Protein AF-A0A3B9C117-F1 (afdb_monomer_lite)

Radius of gyration: 15.7 Å; chains: 1; bounding box: 38×22×51 Å

Foldseek 3Di:
DALVVLLVVLVVVLVVLVVVLVVLVVCQVVDPPPPDQSPCLSVVSVVLSVLSVCLSVQNLVSLVVLVVLLVVLCVLCVPPVPHSSNVRRNVSPPPVSVVVNVSCVVCVCSSNPDPPPD

pLDDT: mean 84.64, std 12.56, range [36.22, 96.75]

Sequence (118 aa):
MNPSLSRVIAGIILLFHLFITAHGFYTMFSDYQTWEQMMIHPFLQLLFTLIWSGIWMGKRVFGFAYFLVVLFEILIRVFFIKSSFGKVFGDIFFPADLIFTGLMIIMYKPLFGERSTQ

Secondary structure (DSSP, 8-state):
--HHHHHHHHHHHHHHHHHHHHHHHHHHHH-TT-TTTSTHHHHHHHHHHHHHHHHHTT-HHHHHHHHHHHHHHHHHHHHHTTSHHHHHHSSSSTTHHHHHHHHHHHHHHHHH------

Structure (mmCIF, N/CA/C/O backbone):
data_AF-A0A3B9C117-F1
#
_entry.id   AF-A0A3B9C117-F1
#
loop_
_atom_site.group_PDB
_atom_site.id
_atom_site.type_symbol
_atom_site.label_atom_id
_atom_site.label_alt_id
_atom_site.label_comp_id
_atom_site.label_asym_id
_atom_site.label_entity_id
_atom_site.label_seq_id
_atom_site.pdbx_PDB_ins_code
_atom_site.Cartn_x
_atom_site.Cartn_y
_atom_site.Cartn_z
_atom_site.occupancy
_atom_site.B_iso_or_equiv
_atom_site.auth_seq_id
_atom_site.auth_comp_id
_atom_site.auth_asym_id
_atom_site.auth_atom_id
_atom_site.pdbx_PDB_model_num
ATOM 1 N N . MET A 1 1 ? -10.028 9.088 16.269 1.00 71.62 1 MET A N 1
ATOM 2 C CA . MET A 1 1 ? -10.623 9.282 14.928 1.00 71.62 1 MET A CA 1
ATOM 3 C C . MET A 1 1 ? -11.899 8.456 14.825 1.00 71.62 1 MET A C 1
ATOM 5 O O . MET A 1 1 ? -11.926 7.372 15.397 1.00 71.62 1 MET A O 1
ATOM 9 N N . ASN A 1 2 ? -12.950 8.961 14.172 1.00 86.31 2 ASN A N 1
ATOM 10 C CA . ASN A 1 2 ? -14.214 8.229 14.006 1.00 86.31 2 ASN A CA 1
ATOM 11 C C . ASN A 1 2 ? -14.002 7.009 13.075 1.00 86.31 2 ASN A C 1
ATOM 13 O O . ASN A 1 2 ? -13.384 7.191 12.024 1.00 86.31 2 ASN A O 1
ATOM 17 N N . PRO A 1 3 ? -14.498 5.798 13.411 1.00 83.00 3 PRO A N 1
ATOM 18 C CA . PRO A 1 3 ? -14.440 4.627 12.529 1.00 83.00 3 PRO A CA 1
ATOM 19 C C . PRO A 1 3 ? -14.926 4.880 11.095 1.00 83.00 3 PRO A C 1
ATOM 21 O O . PRO A 1 3 ? -14.347 4.339 10.152 1.00 83.00 3 PRO A O 1
ATOM 24 N N . SER A 1 4 ? -15.944 5.729 10.907 1.00 87.62 4 SER A N 1
ATOM 25 C CA . SER A 1 4 ? -16.432 6.090 9.569 1.00 87.62 4 SER A CA 1
ATOM 26 C C . SER A 1 4 ? -15.370 6.830 8.755 1.00 87.62 4 SER A C 1
ATOM 28 O O . SER A 1 4 ? -15.112 6.471 7.608 1.00 87.62 4 SER A O 1
ATOM 30 N N . LEU A 1 5 ? -14.687 7.800 9.368 1.00 91.75 5 LEU A N 1
ATOM 31 C CA . LEU A 1 5 ? -13.621 8.567 8.730 1.00 91.75 5 LEU A CA 1
ATOM 32 C C . LEU A 1 5 ? -12.422 7.676 8.381 1.00 91.75 5 LEU A C 1
ATOM 34 O O . LEU A 1 5 ? -11.881 7.788 7.286 1.00 91.75 5 LEU A O 1
ATOM 38 N N . SER A 1 6 ? -12.044 6.744 9.262 1.00 92.62 6 SER A N 1
ATOM 39 C CA . SER A 1 6 ? -10.952 5.799 8.986 1.00 92.62 6 SER A CA 1
ATOM 40 C C . SER A 1 6 ? -11.243 4.908 7.782 1.00 92.62 6 SER A C 1
ATOM 42 O O . SER A 1 6 ? -10.359 4.673 6.964 1.00 92.62 6 SER A O 1
ATOM 44 N N . ARG A 1 7 ? -12.490 4.437 7.640 1.00 91.94 7 ARG A N 1
ATOM 45 C CA . ARG A 1 7 ? -12.911 3.652 6.471 1.00 91.94 7 ARG A CA 1
ATOM 46 C C . ARG A 1 7 ? -12.917 4.475 5.189 1.00 91.94 7 ARG A C 1
ATOM 48 O O . ARG A 1 7 ? -12.538 3.948 4.148 1.00 91.94 7 ARG A O 1
ATOM 55 N N . VAL A 1 8 ? -13.309 5.749 5.260 1.00 95.44 8 VAL A N 1
ATOM 56 C CA . VAL A 1 8 ? -13.237 6.667 4.112 1.00 95.44 8 VAL A CA 1
ATOM 57 C C . VAL A 1 8 ? -11.787 6.866 3.680 1.00 95.44 8 VAL A C 1
ATOM 59 O O . VAL A 1 8 ? -11.486 6.696 2.505 1.00 95.44 8 VAL A O 1
ATOM 62 N N . ILE A 1 9 ? -10.873 7.137 4.617 1.00 95.19 9 ILE A N 1
ATOM 63 C CA . ILE A 1 9 ? -9.446 7.305 4.305 1.00 95.19 9 ILE A CA 1
ATOM 64 C C . ILE A 1 9 ? -8.861 6.014 3.719 1.00 95.19 9 ILE A C 1
ATOM 66 O O . ILE A 1 9 ? -8.222 6.063 2.672 1.00 95.19 9 ILE A O 1
ATOM 70 N N . ALA A 1 10 ? -9.126 4.852 4.327 1.00 94.44 10 ALA A N 1
ATOM 71 C CA . ALA A 1 10 ? -8.694 3.566 3.775 1.00 94.44 10 ALA A CA 1
ATOM 72 C C . ALA A 1 10 ? -9.275 3.312 2.371 1.00 94.44 10 ALA A C 1
ATOM 74 O O . ALA A 1 10 ? -8.586 2.774 1.510 1.00 94.44 10 ALA A O 1
ATOM 75 N N . GLY A 1 11 ? -10.517 3.739 2.120 1.00 95.94 11 GLY A N 1
ATOM 76 C CA . GLY A 1 11 ? -11.149 3.670 0.803 1.00 95.94 11 GLY A CA 1
ATOM 77 C C . GLY A 1 11 ? -10.472 4.571 -0.231 1.00 95.94 11 GLY A C 1
ATOM 78 O O . GLY A 1 11 ? -10.249 4.139 -1.356 1.00 95.94 11 GLY A O 1
ATOM 79 N N . ILE A 1 12 ? -10.081 5.789 0.148 1.00 96.75 12 ILE A N 1
ATOM 80 C CA . ILE A 1 12 ? -9.324 6.704 -0.722 1.00 96.75 12 ILE A CA 1
ATOM 81 C C . ILE A 1 12 ? -7.957 6.102 -1.073 1.00 96.75 12 ILE A C 1
ATOM 83 O O . ILE A 1 12 ? -7.567 6.112 -2.239 1.00 96.75 12 ILE A O 1
ATOM 87 N N . ILE A 1 13 ? -7.254 5.526 -0.094 1.00 95.94 13 ILE A N 1
ATOM 88 C CA . ILE A 1 13 ? -5.968 4.853 -0.332 1.00 95.94 13 ILE A CA 1
ATOM 89 C C . ILE A 1 13 ? -6.156 3.645 -1.261 1.00 95.94 13 ILE A C 1
ATOM 91 O O . ILE A 1 13 ? -5.364 3.446 -2.180 1.00 95.94 13 ILE A O 1
ATOM 95 N N . LEU A 1 14 ? -7.223 2.864 -1.080 1.00 96.38 14 LEU A N 1
ATOM 96 C CA . LEU A 1 14 ? -7.546 1.754 -1.976 1.00 96.38 14 LEU A CA 1
ATOM 97 C C . LEU A 1 14 ? -7.841 2.231 -3.407 1.00 96.38 14 LEU A C 1
ATOM 99 O O . LEU A 1 14 ? -7.367 1.617 -4.358 1.00 96.38 14 LEU A O 1
ATOM 103 N N . LEU A 1 15 ? -8.578 3.332 -3.580 1.00 96.75 15 LEU A N 1
ATOM 104 C CA . LEU A 1 15 ? -8.835 3.914 -4.902 1.00 96.75 15 LEU A CA 1
ATOM 105 C C . LEU A 1 15 ? -7.546 4.388 -5.579 1.00 96.75 15 LEU A C 1
ATOM 107 O O . LEU A 1 15 ? -7.379 4.171 -6.777 1.00 96.75 15 LEU A O 1
ATOM 111 N N . PHE A 1 16 ? -6.616 4.970 -4.819 1.00 95.00 16 PHE A N 1
ATOM 112 C CA . PHE A 1 16 ? -5.282 5.298 -5.322 1.00 95.00 16 PHE A CA 1
ATOM 113 C C . PHE A 1 16 ? -4.554 4.046 -5.840 1.00 95.00 16 PHE A C 1
ATOM 115 O O . PHE A 1 16 ? -4.062 4.043 -6.967 1.00 95.00 16 PHE A O 1
ATOM 122 N N . HIS A 1 17 ? -4.549 2.956 -5.067 1.00 94.88 17 HIS A N 1
ATOM 123 C CA . HIS A 1 17 ? -3.923 1.694 -5.476 1.00 94.88 17 HIS A CA 1
ATOM 124 C C . HIS A 1 17 ? -4.583 1.085 -6.718 1.00 94.88 17 HIS A C 1
ATOM 126 O O . HIS A 1 17 ? -3.883 0.634 -7.625 1.00 94.88 17 HIS A O 1
ATOM 132 N N . LEU A 1 18 ? -5.917 1.121 -6.797 1.00 95.25 18 LEU A N 1
ATOM 133 C CA . LEU A 1 18 ? -6.671 0.672 -7.969 1.00 95.25 18 LEU A CA 1
ATOM 134 C C . LE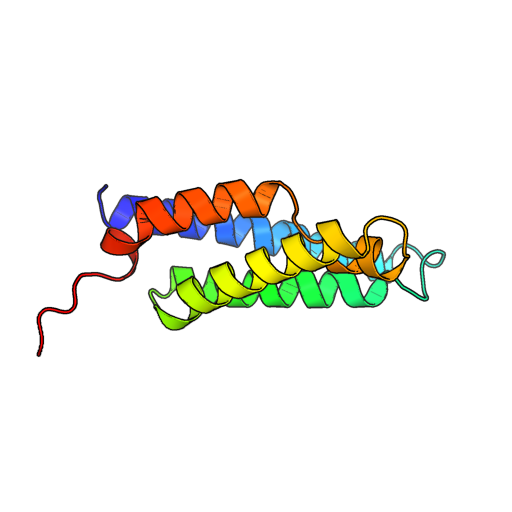U A 1 18 ? -6.298 1.476 -9.216 1.00 95.25 18 LEU A C 1
ATOM 136 O O . LEU A 1 18 ? -6.055 0.883 -10.265 1.00 95.25 18 LEU A O 1
ATOM 140 N N . PHE A 1 19 ? -6.218 2.804 -9.099 1.00 94.69 19 PHE A N 1
ATOM 141 C CA . PHE A 1 19 ? -5.837 3.678 -10.205 1.00 94.69 19 PHE A CA 1
ATOM 142 C C . PHE A 1 19 ? -4.423 3.372 -10.707 1.00 94.69 19 PHE A C 1
ATOM 144 O O . PHE A 1 19 ? -4.235 3.149 -11.902 1.00 94.69 19 PHE A O 1
ATOM 151 N N . ILE A 1 20 ? -3.440 3.304 -9.804 1.00 91.19 20 ILE A N 1
ATOM 152 C CA . ILE A 1 20 ? -2.048 3.032 -10.183 1.00 91.19 20 ILE A CA 1
ATOM 153 C C . ILE A 1 20 ? -1.891 1.625 -10.761 1.00 91.19 20 ILE A C 1
ATOM 155 O O . ILE A 1 20 ? -1.208 1.462 -11.766 1.00 91.19 20 ILE A O 1
ATOM 159 N N . THR A 1 21 ? -2.558 0.624 -10.186 1.00 92.56 21 THR A N 1
ATOM 160 C CA . THR A 1 21 ? -2.527 -0.750 -10.707 1.00 92.56 21 THR A CA 1
ATOM 161 C C . THR A 1 21 ? -3.135 -0.822 -12.104 1.00 92.56 21 THR A C 1
ATOM 163 O O . THR A 1 21 ? -2.533 -1.401 -13.005 1.00 92.56 21 THR A O 1
ATOM 166 N N . ALA A 1 22 ? -4.299 -0.201 -12.322 1.00 91.62 22 ALA A N 1
ATOM 167 C CA . ALA A 1 22 ? -4.929 -0.149 -13.640 1.00 91.62 22 ALA A CA 1
ATOM 168 C C . ALA A 1 22 ? -4.034 0.560 -14.666 1.00 91.62 22 ALA A C 1
ATOM 170 O O . ALA A 1 22 ? -3.865 0.067 -15.781 1.00 91.62 22 ALA A O 1
ATOM 171 N N . HIS A 1 23 ? -3.415 1.675 -14.272 1.00 89.69 23 HIS A N 1
ATOM 172 C CA . HIS A 1 23 ? -2.447 2.381 -15.102 1.00 89.69 23 HIS A CA 1
ATOM 173 C C . HIS A 1 23 ? -1.223 1.509 -15.424 1.00 89.69 23 HIS A C 1
ATOM 175 O O . HIS A 1 23 ? -0.815 1.446 -16.578 1.00 89.69 23 HIS A O 1
ATOM 181 N N . GLY A 1 24 ? -0.674 0.786 -14.442 1.00 87.00 24 GLY A N 1
ATOM 182 C CA . GLY A 1 24 ? 0.456 -0.125 -14.638 1.00 87.00 24 GLY A CA 1
ATOM 183 C C . GLY A 1 24 ? 0.145 -1.272 -15.601 1.00 87.00 24 GLY A C 1
ATOM 184 O O . GLY 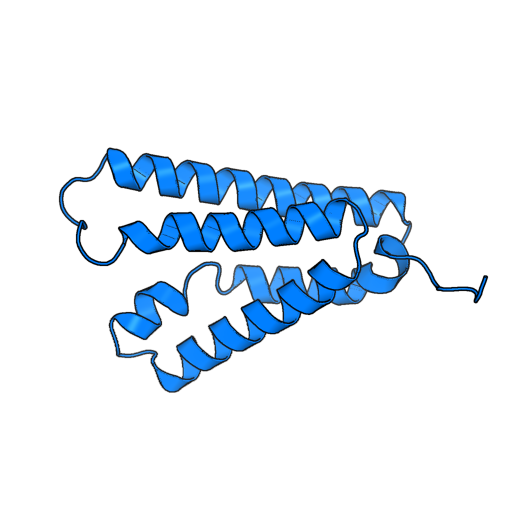A 1 24 ? 0.962 -1.603 -16.457 1.00 87.00 24 GLY A O 1
ATOM 185 N N . PHE A 1 25 ? -1.053 -1.859 -15.520 1.00 88.19 25 PHE A N 1
ATOM 186 C CA . PHE A 1 25 ? -1.485 -2.854 -16.506 1.00 88.19 25 PHE A CA 1
ATOM 187 C C . PHE A 1 25 ? -1.684 -2.242 -17.894 1.00 88.19 25 PHE A C 1
ATOM 189 O O . PHE A 1 25 ? -1.298 -2.862 -18.878 1.00 88.19 25 PHE A O 1
ATOM 196 N N . TYR A 1 26 ? -2.247 -1.034 -17.993 1.00 87.50 26 TYR A N 1
ATOM 197 C CA . TYR A 1 26 ? -2.400 -0.342 -19.274 1.00 87.50 26 TYR A CA 1
ATOM 198 C C . TYR A 1 26 ? -1.045 -0.120 -19.961 1.00 87.50 26 TYR A C 1
ATOM 200 O O . TYR A 1 26 ? -0.883 -0.492 -21.123 1.00 87.50 26 TYR A O 1
ATOM 208 N N . THR A 1 27 ? -0.052 0.397 -19.229 1.00 83.94 27 THR A N 1
ATOM 209 C CA . THR A 1 27 ? 1.285 0.650 -19.785 1.00 83.94 27 THR A CA 1
ATOM 210 C C . THR A 1 27 ? 2.020 -0.631 -20.168 1.00 83.94 27 THR A C 1
ATOM 212 O O . THR A 1 27 ? 2.765 -0.633 -21.146 1.00 83.94 27 THR A O 1
ATOM 215 N N . MET A 1 28 ? 1.762 -1.743 -19.467 1.00 81.00 28 MET A N 1
ATOM 216 C CA . MET A 1 28 ? 2.312 -3.060 -19.813 1.00 81.00 28 MET A CA 1
ATOM 217 C C . MET A 1 28 ? 1.925 -3.515 -21.228 1.00 81.00 28 MET A C 1
ATOM 219 O O . MET A 1 28 ? 2.709 -4.197 -21.885 1.00 81.00 28 MET A O 1
ATOM 223 N N . PHE A 1 29 ? 0.726 -3.159 -21.699 1.00 77.62 29 PHE A N 1
ATOM 224 C CA . PHE A 1 29 ? 0.241 -3.541 -23.028 1.00 77.62 29 PHE A CA 1
ATOM 225 C C . PHE A 1 29 ? 0.446 -2.457 -24.093 1.00 77.62 29 PHE A C 1
ATOM 227 O O . PHE A 1 29 ? 0.384 -2.775 -25.280 1.00 77.62 29 PHE A O 1
ATOM 234 N N . SER A 1 30 ? 0.680 -1.198 -23.705 1.00 76.69 30 SER A N 1
ATOM 235 C CA . SER A 1 30 ? 0.849 -0.091 -24.654 1.00 76.69 30 SER A CA 1
ATOM 236 C C . SER A 1 30 ? 2.301 0.158 -25.082 1.00 76.69 30 SER A C 1
ATOM 238 O O . SER A 1 30 ? 2.502 0.615 -26.204 1.00 76.69 30 SER A O 1
ATOM 240 N N . ASP A 1 31 ? 3.302 -0.151 -24.244 1.00 66.81 31 ASP A N 1
ATOM 241 C CA . ASP A 1 31 ? 4.727 0.076 -24.547 1.00 66.81 31 ASP A CA 1
ATOM 242 C C . ASP A 1 31 ? 5.505 -1.241 -24.748 1.00 66.81 31 ASP A C 1
ATOM 244 O O . ASP A 1 31 ? 5.795 -1.983 -23.811 1.00 66.81 31 ASP A O 1
ATOM 248 N N . TYR A 1 32 ? 5.900 -1.528 -25.995 1.00 57.09 32 TYR A N 1
ATOM 249 C CA . TYR A 1 32 ? 6.586 -2.775 -26.381 1.00 57.09 32 TYR A CA 1
ATOM 250 C C . TYR A 1 32 ? 8.084 -2.824 -25.993 1.00 57.09 32 TYR A C 1
ATOM 252 O O . TYR A 1 32 ? 8.735 -3.856 -26.118 1.00 57.09 32 TYR A O 1
ATOM 260 N N . GLN A 1 33 ? 8.678 -1.718 -25.529 1.00 57.56 33 GLN A N 1
ATOM 261 C CA . GLN A 1 33 ? 10.143 -1.577 -25.450 1.00 57.56 33 GLN A CA 1
ATOM 262 C C . GLN A 1 33 ? 10.777 -1.951 -24.089 1.00 57.56 33 GLN A C 1
ATOM 264 O O . GLN A 1 33 ? 11.998 -2.047 -23.998 1.00 57.56 33 GLN A O 1
ATOM 269 N N . THR A 1 34 ? 9.991 -2.205 -23.034 1.00 56.38 34 THR A N 1
ATOM 270 C CA . THR A 1 34 ? 10.455 -2.440 -21.638 1.00 56.38 34 THR A CA 1
ATOM 271 C C . THR A 1 34 ? 10.256 -3.882 -21.127 1.00 56.38 34 THR A C 1
ATOM 273 O O . THR A 1 34 ? 10.239 -4.143 -19.920 1.00 56.38 34 THR A O 1
ATOM 276 N N . TRP A 1 35 ? 10.134 -4.836 -22.053 1.00 56.50 35 TRP A N 1
ATOM 277 C CA . TRP A 1 35 ? 9.513 -6.155 -21.865 1.00 56.50 35 TRP A CA 1
ATOM 278 C C . TRP A 1 35 ? 10.084 -7.098 -20.791 1.00 56.50 35 TRP A C 1
ATOM 280 O O . TRP A 1 35 ? 9.319 -7.881 -20.239 1.00 56.50 35 TRP A O 1
ATOM 290 N N . GLU A 1 36 ? 11.368 -7.064 -20.433 1.00 61.28 36 GLU A N 1
ATOM 291 C CA . GLU A 1 36 ? 11.923 -8.183 -19.643 1.00 61.28 36 GLU A CA 1
ATOM 292 C C . GLU A 1 36 ? 11.857 -8.022 -18.114 1.00 61.28 36 GLU A C 1
ATOM 294 O O . GLU A 1 36 ? 11.905 -9.018 -17.397 1.00 61.28 36 GLU A O 1
ATOM 299 N N . GLN A 1 37 ? 11.726 -6.802 -17.579 1.00 58.41 37 GLN A N 1
ATOM 300 C CA . GLN A 1 37 ? 11.776 -6.576 -16.118 1.00 58.41 37 GLN A CA 1
ATOM 301 C C . GLN A 1 37 ? 10.594 -5.781 -15.557 1.00 58.41 37 GLN A C 1
ATOM 303 O O . GLN A 1 37 ? 10.318 -5.874 -14.364 1.00 58.41 37 GLN A O 1
ATOM 308 N N . MET A 1 38 ? 9.853 -5.041 -16.389 1.00 65.00 38 MET A N 1
ATOM 309 C CA . MET A 1 38 ? 8.741 -4.208 -15.912 1.00 65.00 38 MET A CA 1
ATOM 310 C C . MET A 1 38 ? 7.395 -4.939 -15.866 1.00 65.00 38 MET A C 1
ATOM 312 O O . MET A 1 38 ? 6.491 -4.474 -15.180 1.00 65.00 38 MET A O 1
ATOM 316 N N . MET A 1 39 ? 7.252 -6.105 -16.509 1.00 73.69 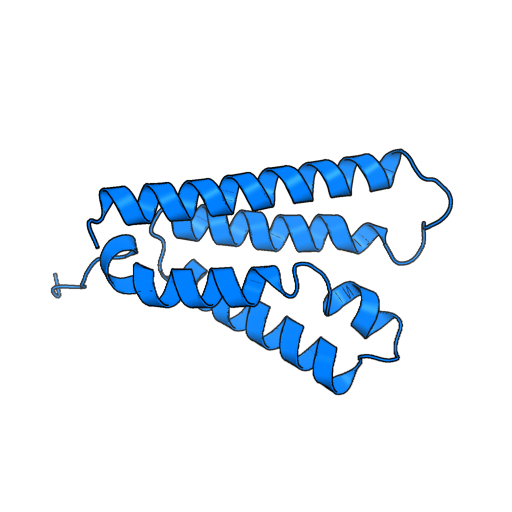39 MET A N 1
ATOM 317 C CA . MET A 1 39 ? 5.977 -6.841 -16.508 1.00 73.69 39 MET A CA 1
ATOM 318 C C . MET A 1 39 ? 5.578 -7.364 -15.128 1.00 73.69 39 MET A C 1
ATOM 320 O O . MET A 1 39 ? 4.393 -7.536 -14.878 1.00 73.69 39 MET A O 1
ATOM 324 N N . ILE A 1 40 ? 6.529 -7.607 -14.219 1.00 81.06 40 ILE A N 1
ATOM 325 C CA . ILE A 1 40 ? 6.204 -8.055 -12.856 1.00 81.06 40 ILE A CA 1
ATOM 326 C C . ILE A 1 40 ? 5.643 -6.919 -11.990 1.00 81.06 40 ILE A C 1
ATOM 328 O O . ILE A 1 40 ? 4.913 -7.168 -11.032 1.00 81.06 40 ILE A O 1
ATOM 332 N N . HIS A 1 41 ? 5.933 -5.667 -12.346 1.00 83.31 41 HIS A N 1
ATOM 333 C CA . HIS A 1 41 ? 5.607 -4.501 -11.535 1.00 83.31 41 HIS A CA 1
ATOM 334 C C . HIS A 1 41 ? 4.088 -4.297 -11.350 1.00 83.31 41 HIS A C 1
ATOM 336 O O . HIS A 1 41 ? 3.659 -4.151 -10.205 1.00 83.31 41 HIS A O 1
ATOM 342 N N . PRO A 1 42 ? 3.231 -4.391 -12.390 1.00 87.25 42 PRO A N 1
ATOM 343 C CA . PRO A 1 42 ? 1.775 -4.329 -12.221 1.00 87.25 42 PRO A CA 1
ATOM 344 C C . PRO A 1 42 ? 1.200 -5.448 -11.342 1.00 87.25 42 PRO A C 1
ATOM 346 O O . PRO A 1 42 ? 0.238 -5.228 -10.609 1.00 87.25 42 PRO A O 1
ATOM 349 N N . PHE A 1 43 ? 1.796 -6.647 -11.355 1.00 88.56 43 PHE A N 1
ATOM 350 C CA . PHE A 1 43 ? 1.366 -7.740 -10.473 1.00 88.56 43 PHE A CA 1
ATOM 351 C C . PHE A 1 43 ? 1.727 -7.472 -9.012 1.00 88.56 43 PHE A C 1
ATOM 353 O O . PHE A 1 43 ? 0.939 -7.775 -8.115 1.00 88.56 43 PHE A O 1
ATOM 360 N N . LEU A 1 44 ? 2.890 -6.866 -8.762 1.00 88.69 44 LEU A N 1
ATOM 361 C CA . LEU A 1 44 ? 3.240 -6.390 -7.428 1.00 88.69 44 LEU A CA 1
ATOM 362 C C . LEU A 1 44 ? 2.279 -5.278 -6.995 1.00 88.69 44 LEU A C 1
ATOM 364 O O . LEU A 1 44 ? 1.752 -5.332 -5.889 1.00 88.69 44 LEU A O 1
ATOM 368 N N . GLN A 1 45 ? 1.937 -4.340 -7.881 1.00 90.88 45 GLN A N 1
ATOM 369 C CA . GLN A 1 45 ? 0.947 -3.303 -7.575 1.00 90.88 45 GLN A CA 1
ATOM 370 C C . GLN A 1 45 ? -0.435 -3.883 -7.230 1.00 90.88 45 GLN A C 1
ATOM 372 O O . GLN A 1 45 ? -1.099 -3.449 -6.281 1.00 90.88 45 GLN A O 1
ATOM 377 N N . LEU A 1 46 ? -0.841 -4.934 -7.945 1.00 92.94 46 LEU A N 1
ATOM 378 C CA . LEU A 1 46 ? -2.059 -5.679 -7.653 1.00 92.94 46 LEU A CA 1
ATOM 379 C C . LEU A 1 46 ? -2.017 -6.332 -6.267 1.00 92.94 46 LEU A C 1
ATOM 381 O O . LEU A 1 46 ? -3.016 -6.280 -5.551 1.00 92.94 46 LEU A O 1
ATOM 385 N N . LEU A 1 47 ? -0.882 -6.902 -5.851 1.00 93.06 47 LEU A N 1
ATOM 386 C CA . LEU A 1 47 ? -0.728 -7.473 -4.509 1.00 93.06 47 LEU A CA 1
ATOM 387 C C . LEU A 1 47 ? -0.999 -6.424 -3.422 1.00 93.06 47 LEU A C 1
ATOM 389 O O . LEU A 1 47 ? -1.792 -6.670 -2.512 1.00 93.06 47 LEU A O 1
ATOM 393 N N . PHE A 1 48 ? -0.404 -5.239 -3.542 1.00 93.25 48 PHE A N 1
ATOM 394 C CA . PHE A 1 48 ? -0.648 -4.122 -2.625 1.00 93.25 48 PHE A CA 1
ATOM 395 C C . PHE A 1 48 ? -2.117 -3.678 -2.631 1.00 93.25 48 PHE A C 1
ATOM 397 O O . PHE A 1 48 ? -2.707 -3.449 -1.574 1.00 93.25 48 PHE A O 1
ATOM 404 N N . THR A 1 49 ? -2.745 -3.640 -3.807 1.00 95.06 49 THR A N 1
ATOM 405 C CA . THR A 1 49 ? -4.177 -3.340 -3.950 1.00 95.06 49 THR A CA 1
ATOM 406 C C . THR A 1 49 ? -5.053 -4.359 -3.223 1.00 95.06 49 THR A C 1
ATOM 408 O O . THR A 1 49 ? -5.981 -3.985 -2.504 1.00 95.06 49 THR A O 1
ATOM 411 N N . LEU A 1 50 ? -4.754 -5.654 -3.359 1.00 95.88 50 LEU A N 1
ATOM 412 C CA . LEU A 1 50 ? -5.469 -6.724 -2.659 1.00 95.88 50 LEU A CA 1
ATOM 413 C C . LEU A 1 50 ? -5.288 -6.623 -1.143 1.00 95.88 50 LEU A C 1
ATOM 415 O O . LEU A 1 50 ? -6.243 -6.827 -0.389 1.00 95.88 50 LEU A O 1
ATOM 419 N N . ILE A 1 51 ? -4.088 -6.259 -0.690 1.00 95.81 51 ILE A N 1
ATOM 420 C CA . ILE A 1 51 ? -3.822 -6.022 0.726 1.00 95.81 51 ILE A CA 1
ATOM 421 C C . ILE A 1 51 ? -4.679 -4.865 1.251 1.00 95.81 51 ILE A C 1
ATOM 423 O O . ILE A 1 51 ? -5.373 -5.022 2.260 1.00 95.81 51 ILE A O 1
ATOM 427 N N . TRP A 1 52 ? -4.718 -3.737 0.540 1.00 95.44 52 TRP A N 1
ATOM 428 C CA . TRP A 1 52 ? -5.563 -2.600 0.907 1.00 95.44 52 TRP A CA 1
ATOM 429 C C . TRP A 1 52 ? -7.058 -2.906 0.839 1.00 95.44 52 TRP A C 1
ATOM 431 O O . TRP A 1 52 ? -7.815 -2.423 1.682 1.00 95.44 52 TRP A O 1
ATOM 441 N N . SER A 1 53 ? -7.490 -3.765 -0.085 1.00 96.31 53 SER A N 1
ATOM 442 C CA . SER A 1 53 ? -8.864 -4.274 -0.116 1.00 96.31 53 SER A CA 1
ATOM 443 C C . SER A 1 53 ? -9.196 -5.023 1.179 1.00 96.31 53 SER A C 1
ATOM 445 O O . SER A 1 53 ? -10.205 -4.738 1.827 1.00 96.31 53 SER A O 1
ATOM 447 N N . GLY A 1 54 ? -8.299 -5.901 1.638 1.00 94.50 54 GLY A N 1
ATOM 448 C CA . GLY A 1 54 ? -8.437 -6.590 2.920 1.00 94.50 54 GLY A CA 1
ATOM 449 C C . GLY A 1 54 ? -8.462 -5.645 4.129 1.00 94.50 54 GLY A C 1
ATOM 450 O O . GLY A 1 54 ? -9.276 -5.836 5.038 1.00 94.50 54 GLY A O 1
ATOM 451 N N . ILE A 1 55 ? -7.626 -4.600 4.127 1.00 94.62 55 ILE A N 1
ATOM 452 C CA . ILE A 1 55 ? -7.628 -3.549 5.161 1.00 94.62 55 ILE A CA 1
ATOM 453 C C . ILE A 1 55 ? -8.970 -2.813 5.179 1.00 94.62 55 ILE A C 1
ATOM 455 O O . ILE A 1 55 ? -9.562 -2.649 6.246 1.00 94.62 55 ILE A O 1
ATOM 459 N N . TRP A 1 56 ? -9.478 -2.411 4.012 1.00 94.94 56 TRP A N 1
ATOM 460 C CA . TRP A 1 56 ? -10.759 -1.717 3.885 1.00 94.94 56 TR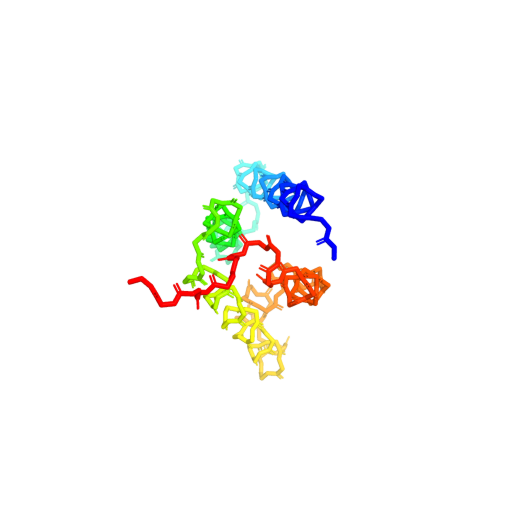P A CA 1
ATOM 461 C C . TRP A 1 56 ? -11.938 -2.582 4.358 1.00 94.94 56 TRP A C 1
ATOM 463 O O . TRP A 1 56 ? -12.832 -2.086 5.045 1.00 94.94 56 TRP A O 1
ATOM 473 N N . MET A 1 57 ? -11.892 -3.895 4.103 1.00 92.62 57 MET A N 1
ATOM 474 C CA . MET A 1 57 ? -12.842 -4.876 4.652 1.00 92.62 57 MET A CA 1
ATOM 475 C C . MET A 1 57 ? -12.694 -5.109 6.170 1.00 92.62 57 MET A C 1
ATOM 477 O O . MET A 1 57 ? -13.433 -5.910 6.742 1.00 92.62 57 MET A O 1
ATOM 481 N N . GLY A 1 58 ? -11.744 -4.450 6.841 1.00 89.06 58 GLY A N 1
ATOM 482 C CA . GLY A 1 58 ? -11.535 -4.556 8.286 1.00 89.06 58 GLY A CA 1
ATOM 483 C C . GLY A 1 58 ? -10.815 -5.834 8.726 1.00 89.06 58 GLY A C 1
ATOM 484 O O . GLY A 1 58 ? -10.902 -6.225 9.892 1.00 89.06 58 GLY A O 1
ATOM 485 N N . LYS A 1 59 ? -10.088 -6.512 7.830 1.00 91.12 59 LYS A N 1
ATOM 486 C CA . LYS A 1 59 ? -9.345 -7.733 8.170 1.00 91.12 59 LYS A CA 1
ATOM 487 C C . LYS A 1 59 ? -7.937 -7.391 8.673 1.00 91.12 59 LYS A C 1
ATOM 489 O O . LYS A 1 59 ? -7.052 -7.050 7.894 1.00 91.12 59 LYS A O 1
ATOM 494 N N . ARG A 1 60 ? -7.702 -7.569 9.979 1.00 89.81 60 ARG A N 1
ATOM 495 C CA . ARG A 1 60 ? -6.428 -7.247 10.670 1.00 89.81 60 ARG A CA 1
ATOM 496 C C . ARG A 1 60 ? -5.184 -7.872 10.046 1.00 89.81 60 ARG A C 1
ATOM 498 O O . ARG A 1 60 ? -4.146 -7.222 9.986 1.00 89.81 60 ARG A O 1
ATOM 505 N N . VAL A 1 61 ? -5.297 -9.118 9.578 1.00 92.50 61 VAL A N 1
ATOM 506 C CA . VAL A 1 61 ? -4.185 -9.858 8.955 1.00 92.50 61 VAL A CA 1
ATOM 507 C C . VAL A 1 61 ? -3.566 -9.054 7.813 1.00 92.50 61 VAL A C 1
ATOM 509 O O . VAL A 1 61 ? -2.350 -9.042 7.669 1.00 92.50 61 VAL A O 1
ATOM 512 N N . PHE A 1 62 ? -4.380 -8.312 7.061 1.00 93.69 62 PHE A N 1
ATOM 513 C CA . PHE A 1 62 ? -3.898 -7.497 5.953 1.00 93.69 62 PHE A CA 1
ATOM 514 C C . PHE A 1 62 ? -3.194 -6.216 6.403 1.00 93.69 62 PHE A C 1
ATOM 516 O O . PHE A 1 62 ? -2.262 -5.793 5.736 1.00 93.69 62 PHE A O 1
ATOM 523 N N . GLY A 1 63 ? -3.555 -5.636 7.553 1.00 92.19 63 GLY A N 1
ATOM 524 C CA . GLY A 1 63 ? -2.795 -4.520 8.129 1.00 92.19 63 GLY A CA 1
ATOM 525 C C . GLY A 1 63 ? -1.372 -4.938 8.514 1.00 92.19 63 GLY A C 1
ATOM 526 O O . GLY A 1 63 ? -0.411 -4.232 8.219 1.00 92.19 63 GLY A O 1
ATOM 527 N N . PHE A 1 64 ? -1.229 -6.128 9.106 1.00 92.88 64 PHE A N 1
ATOM 528 C CA . PHE A 1 64 ? 0.085 -6.700 9.411 1.00 92.88 64 PHE A CA 1
ATOM 529 C C . PHE A 1 64 ? 0.848 -7.107 8.144 1.00 92.88 64 PHE A C 1
ATOM 531 O O . PHE A 1 64 ? 2.032 -6.803 8.019 1.00 92.88 64 PHE A O 1
ATOM 538 N N . ALA A 1 65 ? 0.169 -7.741 7.183 1.00 94.25 65 ALA A N 1
ATOM 539 C CA . ALA A 1 65 ? 0.768 -8.096 5.900 1.00 94.25 65 ALA A CA 1
ATOM 540 C C . ALA A 1 65 ? 1.294 -6.857 5.163 1.00 94.25 65 ALA A C 1
ATOM 542 O O . ALA A 1 65 ? 2.422 -6.877 4.689 1.00 94.25 65 ALA A O 1
ATOM 543 N N . TYR A 1 66 ? 0.522 -5.766 5.132 1.00 94.38 66 TYR A N 1
ATOM 544 C CA . TYR A 1 66 ? 0.945 -4.504 4.529 1.00 94.38 66 TYR A CA 1
ATOM 545 C C . TYR A 1 66 ? 2.224 -3.968 5.167 1.00 94.38 66 TYR A C 1
ATOM 547 O O . TYR A 1 66 ? 3.189 -3.684 4.468 1.00 94.38 66 TYR A O 1
ATOM 555 N N . PHE A 1 67 ? 2.261 -3.911 6.501 1.00 93.25 67 PHE A N 1
ATOM 556 C CA . PHE A 1 67 ? 3.445 -3.470 7.231 1.00 93.25 67 PHE A CA 1
ATOM 557 C C . PHE A 1 67 ? 4.688 -4.307 6.887 1.00 93.25 67 PHE A C 1
ATOM 559 O O . PHE A 1 67 ? 5.752 -3.748 6.635 1.00 93.25 67 PHE A O 1
ATOM 566 N N . LEU A 1 68 ? 4.557 -5.637 6.830 1.00 93.75 68 LEU A N 1
ATOM 567 C CA . LEU A 1 68 ? 5.664 -6.518 6.453 1.00 93.75 68 LEU A CA 1
ATOM 568 C C . LEU A 1 68 ? 6.129 -6.307 5.012 1.00 93.75 68 LEU A C 1
ATOM 570 O O . LEU A 1 68 ? 7.332 -6.298 4.761 1.00 93.75 68 LEU A O 1
ATOM 574 N N . VAL A 1 69 ? 5.197 -6.143 4.074 1.00 91.44 69 VAL A N 1
ATOM 575 C CA . VAL A 1 69 ? 5.528 -5.925 2.663 1.00 91.44 69 VAL A CA 1
ATOM 576 C C . VAL A 1 69 ? 6.250 -4.586 2.480 1.00 91.44 69 VAL A C 1
ATOM 578 O O . VAL A 1 69 ? 7.269 -4.550 1.798 1.00 91.44 69 VAL A O 1
ATOM 581 N N . VAL A 1 70 ? 5.810 -3.520 3.152 1.00 91.50 70 VAL A N 1
ATOM 582 C CA . VAL A 1 70 ? 6.489 -2.212 3.113 1.00 91.50 70 VAL A CA 1
ATOM 583 C C . VAL A 1 70 ? 7.873 -2.280 3.763 1.00 91.50 70 VAL A C 1
ATOM 585 O O . VAL A 1 70 ? 8.839 -1.742 3.228 1.00 91.50 70 VAL A O 1
ATOM 588 N N . LEU A 1 71 ? 8.024 -2.988 4.888 1.00 91.06 71 LEU A N 1
ATOM 589 C CA . LEU A 1 71 ? 9.350 -3.234 5.466 1.00 91.06 71 LEU A CA 1
ATOM 590 C C . LEU A 1 71 ? 10.264 -3.981 4.492 1.00 91.06 71 LEU A C 1
ATOM 592 O O . LEU A 1 71 ? 11.439 -3.642 4.369 1.00 91.06 71 LEU A O 1
ATOM 596 N N . PHE A 1 72 ? 9.736 -4.985 3.798 1.00 89.69 72 PHE A N 1
ATOM 597 C CA . PHE A 1 72 ? 10.487 -5.736 2.804 1.00 89.69 72 PHE A CA 1
ATOM 598 C C . PHE A 1 72 ? 10.899 -4.862 1.611 1.00 89.69 72 PHE A C 1
ATOM 600 O O . PHE A 1 72 ? 12.061 -4.914 1.212 1.00 89.69 72 PHE A O 1
ATOM 607 N N . GLU A 1 73 ? 10.004 -4.007 1.106 1.00 88.62 73 GLU A N 1
ATOM 608 C CA . GLU A 1 73 ? 10.313 -3.005 0.074 1.00 88.62 73 GLU A CA 1
ATOM 609 C C . GLU A 1 73 ? 11.463 -2.090 0.529 1.00 88.62 73 GLU A C 1
ATOM 611 O O . GLU A 1 73 ? 12.448 -1.932 -0.193 1.00 88.62 73 GLU A O 1
ATOM 616 N N . ILE A 1 74 ? 11.409 -1.567 1.762 1.00 88.19 74 ILE A N 1
ATOM 617 C CA . ILE A 1 74 ? 12.479 -0.734 2.338 1.00 88.19 74 ILE A CA 1
ATOM 618 C C . ILE A 1 74 ? 13.799 -1.504 2.414 1.00 88.19 74 ILE A C 1
ATOM 620 O O . ILE A 1 74 ? 14.840 -0.967 2.038 1.00 88.19 74 ILE A O 1
ATOM 624 N N . LEU A 1 75 ? 13.787 -2.752 2.891 1.00 88.81 75 LEU A N 1
ATOM 625 C CA . LEU A 1 75 ? 14.997 -3.571 2.991 1.00 88.81 75 LEU A CA 1
ATOM 626 C C . LEU A 1 75 ? 15.609 -3.813 1.609 1.00 88.81 75 LEU A C 1
ATOM 628 O O . LEU A 1 75 ? 16.808 -3.600 1.428 1.00 88.81 75 LEU A O 1
ATOM 632 N N . ILE A 1 76 ? 14.795 -4.191 0.619 1.00 86.62 76 ILE A N 1
ATOM 633 C CA . ILE A 1 76 ? 15.252 -4.337 -0.765 1.00 86.62 76 ILE A CA 1
ATOM 634 C C . ILE A 1 76 ? 15.867 -3.032 -1.250 1.00 86.62 76 ILE A C 1
ATOM 636 O O . ILE A 1 76 ? 16.970 -3.033 -1.794 1.00 86.62 76 ILE A O 1
ATOM 640 N N . ARG A 1 77 ? 15.195 -1.909 -1.017 1.00 82.62 77 ARG A N 1
ATOM 641 C CA . ARG A 1 77 ? 15.677 -0.604 -1.445 1.00 82.62 77 ARG A CA 1
ATOM 642 C C . ARG A 1 77 ? 17.007 -0.241 -0.797 1.00 82.62 77 ARG A C 1
ATOM 644 O O . ARG A 1 77 ? 17.883 0.260 -1.485 1.00 82.62 77 ARG A O 1
ATOM 651 N N . VAL A 1 78 ? 17.194 -0.526 0.490 1.00 85.81 78 VAL A N 1
ATOM 652 C CA . VAL A 1 78 ? 18.437 -0.230 1.220 1.00 85.81 78 VAL A CA 1
ATOM 653 C C . VAL A 1 78 ? 19.594 -1.116 0.749 1.00 85.81 78 VAL A C 1
ATOM 655 O O . VAL A 1 78 ? 20.686 -0.608 0.497 1.00 85.81 78 VAL A O 1
ATOM 658 N N . PHE A 1 79 ? 19.374 -2.423 0.599 1.00 87.06 79 PHE A N 1
ATOM 659 C CA . PHE A 1 79 ? 20.447 -3.369 0.270 1.00 87.06 79 PHE A CA 1
ATOM 660 C C . PHE A 1 79 ? 20.740 -3.477 -1.231 1.00 87.06 79 PHE A C 1
ATOM 662 O O . PHE A 1 79 ? 21.877 -3.735 -1.622 1.00 87.06 79 PHE A O 1
ATOM 669 N N . PHE A 1 80 ? 19.740 -3.255 -2.085 1.00 84.94 80 PHE A N 1
ATOM 670 C CA . PHE A 1 80 ? 19.805 -3.555 -3.516 1.00 84.94 80 PHE A CA 1
ATOM 671 C C . PHE A 1 80 ? 19.614 -2.329 -4.419 1.00 84.94 80 PHE A C 1
ATOM 673 O O . PHE A 1 80 ? 19.436 -2.506 -5.625 1.00 84.94 80 PHE A O 1
ATOM 680 N N . ILE A 1 81 ? 19.737 -1.101 -3.889 1.00 76.75 81 ILE A N 1
ATOM 681 C CA . ILE A 1 81 ? 19.459 0.172 -4.591 1.00 76.75 81 ILE A CA 1
ATOM 682 C C . ILE A 1 81 ? 20.093 0.301 -5.989 1.00 76.75 81 ILE A C 1
ATOM 684 O O . ILE A 1 81 ? 19.523 0.914 -6.887 1.00 76.75 81 ILE A O 1
ATOM 688 N N . LYS A 1 82 ? 21.289 -0.270 -6.193 1.00 78.56 82 LYS A N 1
ATOM 689 C CA . LYS A 1 82 ? 22.044 -0.171 -7.458 1.00 78.56 82 LYS A CA 1
ATOM 690 C C . LYS A 1 82 ? 21.750 -1.302 -8.447 1.00 78.56 82 LYS A C 1
ATOM 692 O O . LYS A 1 82 ? 22.206 -1.241 -9.584 1.00 78.56 82 LYS A O 1
ATOM 697 N N . SER A 1 83 ? 21.028 -2.334 -8.023 1.00 78.25 83 SER A N 1
ATOM 698 C CA . SER A 1 83 ? 20.711 -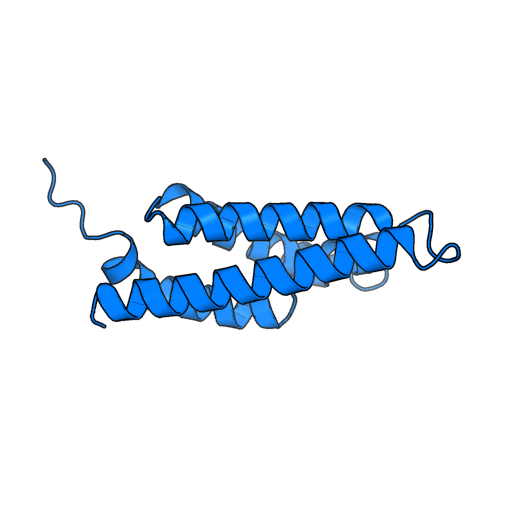3.497 -8.852 1.00 78.25 83 SER A CA 1
ATOM 699 C C . SER A 1 83 ? 19.376 -3.312 -9.575 1.00 78.25 83 SER A C 1
ATOM 701 O O . SER A 1 83 ? 18.486 -2.623 -9.077 1.00 78.25 83 SER A O 1
ATOM 703 N N . SER A 1 84 ? 19.198 -3.971 -10.723 1.00 72.81 84 SER A N 1
ATOM 704 C CA . SER A 1 84 ? 17.898 -3.986 -11.408 1.00 72.81 84 SER A CA 1
ATOM 705 C C . SER A 1 84 ? 16.794 -4.595 -10.539 1.00 72.81 84 SER A C 1
ATOM 707 O O . SER A 1 84 ? 15.654 -4.156 -10.604 1.00 72.81 84 SER A O 1
ATOM 709 N N . PHE A 1 85 ? 17.144 -5.540 -9.661 1.00 71.75 85 PHE A N 1
ATOM 710 C CA . PHE A 1 85 ? 16.222 -6.112 -8.679 1.00 71.75 85 PHE A CA 1
ATOM 711 C C . PHE A 1 85 ? 15.694 -5.051 -7.700 1.00 71.75 85 PHE A C 1
ATOM 713 O O . PHE A 1 85 ? 14.488 -4.941 -7.500 1.00 71.75 85 PHE A O 1
ATOM 720 N N . GLY A 1 86 ? 16.576 -4.210 -7.152 1.00 72.50 86 GLY A N 1
ATOM 721 C CA . GLY A 1 86 ? 16.175 -3.119 -6.260 1.00 72.50 86 GLY A CA 1
ATOM 722 C C . GLY A 1 86 ? 15.298 -2.071 -6.941 1.00 72.50 86 GLY A C 1
ATOM 723 O O . GLY A 1 86 ? 14.368 -1.576 -6.318 1.00 72.50 86 GLY A O 1
ATOM 724 N N . LYS A 1 87 ? 15.531 -1.792 -8.229 1.00 73.00 87 LYS A N 1
ATOM 725 C CA . LYS A 1 87 ? 14.691 -0.873 -9.017 1.00 73.00 87 LYS A CA 1
ATOM 726 C C . LYS A 1 87 ? 13.279 -1.406 -9.270 1.00 73.00 87 LYS A C 1
ATOM 728 O O . LYS A 1 87 ? 12.349 -0.621 -9.366 1.00 73.00 87 LYS A O 1
ATOM 733 N N . VAL A 1 88 ? 13.118 -2.722 -9.410 1.00 71.88 88 VAL A N 1
ATOM 734 C CA . VAL A 1 88 ? 11.814 -3.341 -9.705 1.00 71.88 88 VAL A CA 1
ATOM 735 C C . VAL A 1 88 ? 10.999 -3.580 -8.435 1.00 71.88 88 VAL A C 1
ATOM 737 O O . VAL A 1 88 ? 9.787 -3.400 -8.446 1.00 71.88 88 VAL A O 1
ATOM 740 N N . PHE A 1 89 ? 11.649 -3.990 -7.344 1.00 72.56 89 PHE A N 1
ATOM 741 C CA . PHE A 1 89 ? 10.964 -4.398 -6.113 1.00 72.56 89 PHE A CA 1
ATOM 742 C C . PHE A 1 89 ? 11.022 -3.364 -4.983 1.00 72.56 89 PHE A C 1
ATOM 744 O O . PHE A 1 89 ? 10.256 -3.484 -4.034 1.00 72.56 89 PHE A O 1
ATOM 751 N N . GLY A 1 90 ? 11.939 -2.396 -5.040 1.00 67.44 90 GLY A N 1
ATOM 752 C CA . GLY A 1 90 ? 12.141 -1.388 -3.993 1.00 67.44 90 GLY A CA 1
ATOM 753 C C . GLY A 1 90 ? 11.497 -0.027 -4.274 1.00 67.44 90 GLY A C 1
ATOM 754 O O . GLY A 1 90 ? 11.563 0.842 -3.410 1.00 67.44 90 GLY A O 1
ATOM 755 N N . ASP A 1 91 ? 10.918 0.170 -5.461 1.00 74.25 91 ASP A N 1
ATOM 756 C CA . ASP A 1 91 ? 10.283 1.426 -5.893 1.00 74.25 91 ASP A CA 1
ATOM 757 C C . ASP A 1 91 ? 8.839 1.186 -6.395 1.00 74.25 91 ASP A C 1
ATOM 759 O O . ASP A 1 91 ? 8.367 1.873 -7.299 1.00 74.25 91 ASP A O 1
ATOM 763 N N . ILE A 1 92 ? 8.123 0.206 -5.826 1.00 76.75 92 ILE A N 1
ATOM 764 C CA . ILE A 1 92 ? 6.782 -0.174 -6.311 1.00 76.75 92 ILE A CA 1
ATOM 765 C C . ILE A 1 92 ? 5.782 0.949 -6.025 1.00 76.75 92 ILE A C 1
ATOM 767 O O . ILE A 1 92 ? 5.027 1.365 -6.909 1.00 76.75 92 ILE A O 1
ATOM 771 N N . PHE A 1 93 ? 5.799 1.446 -4.788 1.00 79.12 93 PHE A N 1
ATOM 772 C CA . PHE A 1 93 ? 4.955 2.550 -4.321 1.00 79.12 93 PHE A CA 1
ATOM 773 C C . PHE A 1 93 ? 5.697 3.502 -3.371 1.00 79.12 93 PHE A C 1
ATOM 775 O O . PHE A 1 93 ? 5.110 4.455 -2.845 1.00 79.12 93 PHE A O 1
ATOM 782 N N . PHE A 1 94 ? 6.999 3.307 -3.158 1.00 79.88 94 PHE A N 1
ATOM 783 C CA . PHE A 1 94 ? 7.830 4.243 -2.409 1.00 79.88 94 PHE A CA 1
ATOM 784 C C . PHE A 1 94 ? 7.831 5.658 -3.042 1.00 79.88 94 PHE A C 1
ATOM 786 O O . PHE A 1 94 ? 7.993 5.785 -4.255 1.00 79.88 94 PHE A O 1
ATOM 793 N N . PRO A 1 95 ? 7.720 6.759 -2.262 1.00 84.81 95 PRO A N 1
ATOM 794 C CA . PRO A 1 95 ? 7.602 6.845 -0.800 1.00 84.81 95 PRO A CA 1
ATOM 795 C C . PRO A 1 95 ? 6.155 6.851 -0.275 1.00 84.81 95 PRO A C 1
ATOM 797 O O . PRO A 1 95 ? 5.958 6.996 0.933 1.00 84.81 95 PRO A O 1
ATOM 800 N N . ALA A 1 96 ? 5.143 6.748 -1.144 1.00 88.88 96 ALA A N 1
ATOM 801 C CA . ALA A 1 96 ? 3.735 6.853 -0.754 1.00 88.88 96 ALA A CA 1
ATOM 802 C C . ALA A 1 96 ? 3.357 5.810 0.312 1.00 88.88 96 ALA A C 1
ATOM 804 O O . ALA A 1 96 ? 2.659 6.134 1.274 1.00 88.88 96 ALA A O 1
ATOM 805 N N . ASP A 1 97 ? 3.921 4.607 0.224 1.00 88.00 97 ASP A N 1
ATOM 806 C CA . ASP A 1 97 ? 3.692 3.531 1.189 1.00 88.00 97 ASP A CA 1
ATOM 807 C C . ASP A 1 97 ? 4.165 3.821 2.614 1.00 88.00 97 ASP A C 1
ATOM 809 O O . ASP A 1 97 ? 3.568 3.328 3.574 1.00 88.00 97 ASP A O 1
ATOM 813 N N . LEU A 1 98 ? 5.177 4.674 2.798 1.00 90.31 98 LEU A N 1
ATOM 814 C CA . LEU A 1 98 ? 5.565 5.126 4.137 1.00 90.31 98 LEU A CA 1
ATOM 815 C C . LEU A 1 98 ? 4.467 5.988 4.762 1.00 90.31 98 LEU A C 1
ATOM 817 O O . LEU A 1 98 ? 4.135 5.833 5.940 1.00 90.31 98 LEU A O 1
ATOM 821 N N . ILE A 1 99 ? 3.875 6.874 3.958 1.00 93.44 99 ILE A N 1
ATOM 822 C CA . ILE A 1 99 ? 2.776 7.742 4.386 1.00 93.44 99 ILE A CA 1
ATOM 823 C C . ILE A 1 99 ? 1.554 6.879 4.702 1.00 93.44 99 ILE A C 1
ATOM 825 O O . ILE A 1 99 ? 0.958 7.012 5.770 1.00 93.44 99 ILE A O 1
ATOM 829 N N . PHE A 1 100 ? 1.210 5.952 3.811 1.00 94.25 100 PHE A N 1
ATOM 830 C CA . PHE A 1 100 ? 0.082 5.045 3.991 1.00 94.25 100 PHE A CA 1
ATOM 831 C C . PHE A 1 100 ? 0.267 4.104 5.184 1.00 94.25 100 PHE A C 1
ATOM 833 O O . PHE A 1 100 ? -0.695 3.859 5.909 1.00 94.25 100 PHE A O 1
ATOM 840 N N . THR A 1 101 ? 1.489 3.642 5.457 1.00 93.31 101 THR A N 1
ATOM 841 C CA . THR A 1 101 ? 1.814 2.868 6.664 1.00 93.31 101 THR A CA 1
ATOM 842 C C . THR A 1 101 ? 1.619 3.705 7.924 1.00 93.31 101 THR A C 1
ATOM 844 O O . THR A 1 101 ? 0.973 3.248 8.868 1.00 93.31 101 THR A O 1
ATOM 847 N N . GLY A 1 102 ? 2.103 4.951 7.936 1.00 92.94 102 GLY A N 1
ATOM 848 C CA . GLY A 1 102 ? 1.877 5.879 9.046 1.00 92.94 102 GLY A CA 1
ATOM 849 C C . GLY A 1 102 ? 0.388 6.128 9.300 1.00 92.94 102 GLY A C 1
ATOM 850 O O . GLY A 1 102 ? -0.080 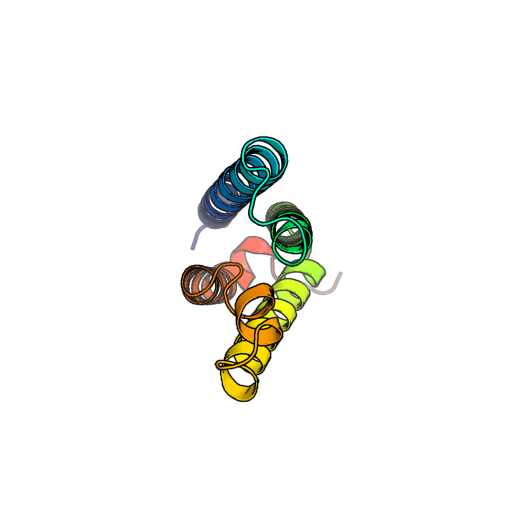6.024 10.436 1.00 92.94 102 GLY A O 1
ATOM 851 N N . LEU A 1 103 ? -0.383 6.368 8.235 1.00 93.81 103 LEU A N 1
ATOM 852 C CA . LEU A 1 103 ? -1.837 6.494 8.315 1.00 93.81 103 LEU A CA 1
ATOM 853 C C . LEU A 1 103 ? -2.475 5.201 8.835 1.00 93.81 103 LEU A C 1
ATOM 855 O O . LEU A 1 103 ? -3.299 5.259 9.741 1.00 93.81 103 LEU A O 1
ATOM 859 N N . MET A 1 104 ? -2.084 4.031 8.329 1.00 93.62 104 MET A N 1
ATOM 860 C CA . MET A 1 104 ? -2.612 2.738 8.773 1.00 93.62 104 MET A CA 1
ATOM 861 C C . MET A 1 104 ? -2.393 2.527 10.276 1.00 93.62 104 MET A C 1
ATOM 863 O O . MET A 1 104 ? -3.334 2.140 10.964 1.00 93.62 104 MET A O 1
ATOM 867 N N . ILE A 1 105 ? -1.214 2.869 10.807 1.00 92.25 105 ILE A N 1
ATOM 868 C CA . ILE A 1 105 ? -0.907 2.786 12.245 1.00 92.25 105 ILE A CA 1
ATOM 869 C C . ILE A 1 105 ? -1.830 3.704 13.059 1.00 92.25 105 ILE A C 1
ATOM 871 O O . ILE A 1 105 ? -2.448 3.255 14.026 1.00 92.25 105 ILE A O 1
ATOM 875 N N . ILE A 1 106 ? -1.990 4.967 12.646 1.00 92.69 106 ILE A N 1
ATOM 876 C CA . ILE A 1 106 ? -2.893 5.929 13.309 1.00 92.69 106 ILE A CA 1
ATOM 877 C C . ILE A 1 106 ? -4.346 5.428 13.274 1.00 92.69 106 ILE A C 1
ATOM 879 O O . ILE A 1 106 ? -5.109 5.582 14.232 1.00 92.69 106 ILE A O 1
ATOM 883 N N . MET A 1 107 ? -4.736 4.808 12.162 1.00 93.00 107 MET A N 1
ATOM 884 C CA . MET A 1 107 ? -6.083 4.308 11.916 1.00 93.00 107 MET A CA 1
ATOM 885 C C . MET A 1 107 ? -6.322 2.885 12.425 1.00 93.00 107 MET A C 1
ATOM 887 O O . MET A 1 107 ? -7.453 2.410 12.341 1.00 93.00 107 MET A O 1
ATOM 891 N N . TYR A 1 108 ? -5.314 2.206 12.977 1.00 90.81 108 TYR A N 1
ATOM 892 C CA . TYR A 1 108 ? -5.371 0.772 13.262 1.00 90.81 108 TYR A CA 1
ATOM 893 C C . TYR A 1 108 ? -6.531 0.417 14.199 1.00 90.81 108 TYR A C 1
ATOM 895 O O . TYR A 1 108 ? -7.392 -0.404 13.877 1.00 90.81 108 TYR A O 1
ATOM 903 N N . LYS A 1 109 ? -6.609 1.106 15.342 1.00 89.69 109 LYS A N 1
ATOM 904 C CA . LYS A 1 109 ? -7.677 0.919 16.332 1.00 89.69 109 LYS A CA 1
ATOM 905 C C . LYS A 1 109 ? -9.079 1.184 15.749 1.00 89.69 109 LYS A C 1
ATOM 907 O O . LYS A 1 109 ? -9.932 0.306 15.873 1.00 89.69 109 LYS A O 1
ATOM 912 N N . PRO A 1 110 ? -9.358 2.334 15.101 1.00 89.88 110 PRO A N 1
ATOM 913 C CA . PRO A 1 110 ? -10.685 2.592 14.539 1.00 89.88 110 PRO A CA 1
ATOM 914 C C . PRO A 1 110 ? -11.031 1.769 13.282 1.00 89.88 110 PRO A C 1
ATOM 916 O O . PRO A 1 110 ? -12.216 1.626 12.996 1.00 89.88 110 PRO A O 1
ATOM 919 N N . LEU A 1 111 ? -10.058 1.222 12.539 1.00 88.38 111 LEU A N 1
ATOM 920 C CA . LEU A 1 111 ? -10.317 0.329 11.395 1.00 88.38 111 LEU A CA 1
ATOM 921 C C . LEU A 1 111 ? -10.710 -1.082 11.828 1.00 88.38 111 LEU A C 1
ATOM 923 O O . LEU A 1 111 ? -11.612 -1.682 11.244 1.00 88.38 111 LEU A O 1
ATOM 927 N N . PHE A 1 112 ? -10.029 -1.612 12.843 1.00 88.50 112 PHE A N 1
ATOM 928 C CA . PHE A 1 112 ? -10.113 -3.027 13.193 1.00 88.50 112 PHE A CA 1
ATOM 929 C C . PHE A 1 112 ? -10.844 -3.320 14.510 1.00 88.50 112 PHE A C 1
ATOM 931 O O . PHE A 1 112 ? -11.035 -4.494 14.850 1.00 88.50 112 PHE A O 1
ATOM 938 N N . GLY A 1 113 ? -11.228 -2.279 15.255 1.00 78.62 113 GLY A N 1
ATOM 939 C CA . GLY A 1 113 ? -11.850 -2.376 16.576 1.00 78.62 113 GLY A CA 1
ATOM 940 C C . GLY A 1 113 ? -10.905 -2.922 17.653 1.00 78.62 113 GLY A C 1
ATOM 941 O O . GLY A 1 113 ? -9.836 -3.461 17.364 1.00 78.62 113 GLY A O 1
ATOM 942 N N . GLU A 1 114 ? -11.303 -2.825 18.919 1.00 64.06 114 GLU A N 1
ATOM 943 C CA . GLU A 1 114 ? -10.677 -3.602 19.993 1.00 64.06 114 GLU A CA 1
ATOM 944 C C . GLU A 1 114 ? -11.289 -5.005 20.001 1.00 64.06 114 GLU A C 1
ATOM 946 O O . GLU A 1 114 ? -12.496 -5.162 19.832 1.00 64.06 114 GLU A O 1
ATOM 951 N N . ARG A 1 115 ? -10.470 -6.050 20.182 1.00 54.59 115 ARG A N 1
ATOM 952 C CA . ARG A 1 115 ? -11.024 -7.302 20.710 1.00 54.59 115 ARG A CA 1
ATOM 953 C C . ARG A 1 115 ? -11.348 -6.988 22.170 1.00 54.59 115 ARG A C 1
ATOM 955 O O . ARG A 1 115 ? -10.457 -7.081 23.006 1.00 54.59 115 ARG A O 1
ATOM 962 N N . SER A 1 116 ? -12.589 -6.623 22.481 1.00 46.44 116 SER A N 1
ATOM 963 C CA . SER A 1 116 ? -13.131 -7.196 23.703 1.00 46.44 116 SER A CA 1
ATOM 964 C C . SER A 1 116 ? -13.219 -8.688 23.404 1.00 46.44 116 SER A C 1
ATOM 966 O O . SER A 1 116 ? -13.809 -9.110 22.413 1.00 46.44 116 SER A O 1
ATOM 968 N N . THR A 1 117 ? -12.458 -9.463 24.159 1.00 44.84 117 THR A N 1
ATOM 969 C CA . THR A 1 117 ? -12.625 -10.905 24.298 1.00 44.84 117 THR A CA 1
ATOM 970 C C . THR A 1 117 ? -14.117 -11.246 24.327 1.00 44.84 117 THR A C 1
ATOM 972 O O . THR A 1 117 ? -14.788 -10.955 25.316 1.00 44.84 117 THR A O 1
ATOM 975 N N . GLN A 1 118 ? -14.625 -11.790 23.225 1.00 36.22 118 GLN A N 1
ATOM 976 C CA . GLN A 1 118 ? -15.828 -12.611 23.188 1.00 36.22 118 GLN A CA 1
ATOM 977 C C . GLN A 1 118 ? -15.372 -14.028 22.878 1.00 36.22 118 GLN A C 1
ATOM 979 O O . GLN A 1 118 ? -14.512 -14.163 21.971 1.00 36.22 118 GLN A O 1
#